Protein AF-A0A7J6QFL9-F1 (afdb_monomer)

Structure (mmCIF, N/CA/C/O backbone):
data_AF-A0A7J6QFL9-F1
#
_entry.id   AF-A0A7J6QFL9-F1
#
loop_
_atom_site.group_PDB
_atom_site.id
_atom_site.type_symbol
_atom_site.label_atom_id
_atom_site.label_alt_id
_atom_site.label_comp_id
_atom_site.label_asym_id
_atom_site.label_entity_id
_atom_site.label_seq_id
_atom_site.pdbx_PDB_ins_code
_atom_site.Cartn_x
_atom_site.Cartn_y
_atom_site.Cartn_z
_atom_site.occupancy
_atom_site.B_iso_or_equiv
_atom_site.auth_seq_id
_atom_site.auth_comp_id
_atom_site.auth_asym_id
_atom_site.auth_atom_id
_atom_site.pdbx_PDB_model_num
ATOM 1 N N . LEU A 1 1 ? 13.533 7.681 -1.558 1.00 83.94 1 LEU A N 1
ATOM 2 C CA . LEU A 1 1 ? 14.191 6.452 -2.046 1.00 83.94 1 LEU A CA 1
ATOM 3 C C . LEU A 1 1 ? 14.508 6.687 -3.508 1.00 83.94 1 LEU A C 1
ATOM 5 O O . LEU A 1 1 ? 13.571 6.992 -4.231 1.00 83.94 1 LEU A O 1
ATOM 9 N N . GLU A 1 2 ? 15.772 6.613 -3.910 1.00 89.44 2 GLU A N 1
ATOM 10 C CA . GLU A 1 2 ? 16.177 6.740 -5.317 1.00 89.44 2 GLU A CA 1
ATOM 11 C C . GLU A 1 2 ? 16.200 5.353 -5.962 1.00 89.44 2 GLU A C 1
ATOM 13 O O . GLU A 1 2 ? 16.825 4.439 -5.425 1.00 89.44 2 GLU A O 1
ATOM 18 N N . TRP A 1 3 ? 15.457 5.183 -7.056 1.00 90.75 3 TRP A N 1
ATOM 19 C CA . TRP A 1 3 ? 15.337 3.929 -7.807 1.00 90.75 3 TRP A CA 1
ATOM 20 C C . TRP A 1 3 ? 14.694 4.190 -9.181 1.00 90.75 3 TRP A C 1
ATOM 22 O O . TRP A 1 3 ? 14.077 5.233 -9.388 1.00 90.75 3 TRP A O 1
ATOM 32 N N . GLU A 1 4 ? 14.820 3.241 -10.113 1.00 88.00 4 GLU A N 1
ATOM 33 C CA . GLU A 1 4 ? 14.449 3.398 -11.533 1.00 88.00 4 GLU A CA 1
ATOM 34 C C . GLU A 1 4 ? 12.998 3.868 -11.767 1.00 88.00 4 GLU A C 1
ATOM 36 O O . GLU A 1 4 ? 12.761 4.761 -12.575 1.00 88.00 4 GLU A O 1
ATOM 41 N N . GLY A 1 5 ? 12.026 3.338 -11.020 1.00 88.19 5 GLY A N 1
ATOM 42 C CA . GLY A 1 5 ? 10.605 3.683 -11.161 1.00 88.19 5 GLY A CA 1
ATOM 43 C C . GLY A 1 5 ? 10.106 4.795 -10.234 1.00 88.19 5 GLY A C 1
ATOM 44 O O . GLY A 1 5 ? 8.894 5.003 -10.122 1.00 88.19 5 GLY A O 1
ATOM 45 N N . GLN A 1 6 ? 10.999 5.525 -9.553 1.00 92.00 6 GLN A N 1
ATOM 46 C CA . GLN A 1 6 ? 10.614 6.547 -8.572 1.00 92.00 6 GLN A CA 1
ATOM 47 C C . GLN A 1 6 ? 9.718 7.635 -9.179 1.00 92.00 6 GLN A C 1
ATOM 49 O O . GLN A 1 6 ? 8.720 8.023 -8.571 1.00 92.00 6 GLN A O 1
ATOM 54 N N . GLU A 1 7 ? 10.049 8.137 -10.370 1.00 91.31 7 GLU A N 1
ATOM 55 C CA . GLU A 1 7 ? 9.252 9.182 -11.019 1.00 91.31 7 GLU A CA 1
ATOM 56 C C . GLU A 1 7 ? 7.855 8.691 -11.399 1.00 91.31 7 GLU A C 1
ATOM 58 O O . GLU A 1 7 ? 6.872 9.407 -11.204 1.00 91.31 7 GLU A O 1
ATOM 63 N N . GLN A 1 8 ? 7.762 7.468 -11.927 1.00 89.69 8 GLN A N 1
ATOM 64 C CA . GLN A 1 8 ? 6.496 6.853 -12.322 1.00 89.69 8 GLN A CA 1
ATOM 65 C C . GLN A 1 8 ? 5.600 6.647 -11.101 1.00 89.69 8 GLN A C 1
ATOM 67 O O . GLN A 1 8 ? 4.411 6.944 -11.173 1.00 89.69 8 GLN A O 1
ATOM 72 N N . PHE A 1 9 ? 6.178 6.212 -9.976 1.00 91.19 9 PHE A N 1
ATOM 73 C CA . PHE A 1 9 ? 5.483 6.066 -8.701 1.00 91.19 9 PHE A CA 1
ATOM 74 C C . PHE A 1 9 ? 5.021 7.409 -8.122 1.00 91.19 9 PHE A C 1
ATOM 76 O O . PHE A 1 9 ? 3.878 7.537 -7.692 1.00 91.19 9 PHE A O 1
ATOM 83 N N . ASN A 1 10 ? 5.878 8.433 -8.131 1.00 92.44 10 ASN A N 1
ATOM 84 C CA . ASN A 1 10 ? 5.546 9.752 -7.583 1.00 92.44 10 ASN A CA 1
ATOM 85 C C . ASN A 1 10 ? 4.398 10.443 -8.334 1.00 92.44 10 ASN A C 1
ATOM 87 O O . ASN A 1 10 ? 3.699 11.256 -7.732 1.00 92.44 10 ASN A O 1
ATOM 91 N N . LYS A 1 11 ? 4.206 10.116 -9.619 1.00 92.38 11 LYS A N 1
ATOM 92 C CA . LYS A 1 11 ? 3.101 10.607 -10.457 1.00 92.38 11 LYS A CA 1
ATOM 93 C C . LYS A 1 11 ? 1.767 9.899 -10.201 1.00 92.38 11 LYS A C 1
ATOM 95 O O . LYS A 1 11 ? 0.754 10.402 -10.670 1.00 92.38 11 LYS A O 1
ATOM 100 N N . GLN A 1 12 ? 1.758 8.751 -9.521 1.00 91.25 12 GLN A N 1
ATOM 101 C CA . GLN A 1 12 ? 0.514 8.035 -9.232 1.00 91.25 12 GLN A CA 1
ATOM 102 C C . GLN A 1 12 ? -0.264 8.709 -8.105 1.00 91.25 12 GLN A C 1
ATOM 104 O O . GLN A 1 12 ? 0.321 9.176 -7.121 1.00 91.25 12 GLN A O 1
ATOM 109 N N . ASP A 1 13 ? -1.586 8.679 -8.232 1.00 90.12 13 ASP A N 1
ATOM 110 C CA . ASP A 1 13 ? -2.507 9.111 -7.191 1.00 90.12 13 ASP A CA 1
ATOM 111 C C . ASP A 1 13 ? -2.684 8.038 -6.105 1.00 90.12 13 ASP A C 1
ATOM 113 O O . ASP A 1 13 ? -2.480 6.840 -6.323 1.00 90.12 13 ASP A O 1
ATOM 117 N N . ASP A 1 14 ? -3.089 8.480 -4.914 1.00 90.62 14 ASP A N 1
ATOM 118 C CA . ASP A 1 14 ? -3.467 7.579 -3.828 1.00 90.62 14 ASP A CA 1
ATOM 119 C C . ASP A 1 14 ? -4.907 7.089 -4.020 1.00 90.62 14 ASP A C 1
ATOM 121 O O . ASP A 1 14 ? -5.838 7.884 -4.153 1.00 90.62 14 ASP A O 1
ATOM 125 N N . LEU A 1 15 ? -5.108 5.776 -3.935 1.00 88.38 15 LEU A N 1
ATOM 126 C CA . LEU A 1 15 ? -6.420 5.138 -3.974 1.00 88.38 15 LEU A CA 1
ATOM 127 C C . LEU A 1 15 ? -6.886 4.790 -2.558 1.00 88.38 15 LEU A C 1
ATOM 129 O O . LEU A 1 15 ? -6.169 4.145 -1.792 1.00 88.38 15 LEU A O 1
ATOM 133 N N . ASP A 1 16 ? -8.110 5.183 -2.206 1.00 88.62 16 ASP A N 1
ATOM 134 C CA . ASP A 1 16 ? -8.734 4.793 -0.940 1.00 88.62 16 ASP A CA 1
ATOM 135 C C . ASP A 1 16 ? -9.301 3.368 -1.025 1.00 88.62 16 ASP A C 1
ATOM 137 O O . ASP A 1 16 ? -10.175 3.062 -1.838 1.00 88.62 16 ASP A O 1
ATOM 141 N N . ILE A 1 17 ? -8.866 2.513 -0.106 1.00 82.94 17 ILE A N 1
ATOM 142 C CA . ILE A 1 17 ? -9.393 1.168 0.093 1.00 82.94 17 ILE A CA 1
ATOM 143 C C . ILE A 1 17 ? -10.513 1.221 1.108 1.00 82.94 17 ILE A C 1
ATOM 145 O O . ILE A 1 17 ? -10.305 1.614 2.256 1.00 82.94 17 ILE A O 1
ATOM 149 N N . LYS A 1 18 ? -11.702 0.800 0.683 1.00 84.81 18 LYS A N 1
ATOM 150 C CA . LYS A 1 18 ? -12.900 0.768 1.518 1.00 84.81 18 LYS A CA 1
ATOM 151 C C . LYS A 1 18 ? -13.206 -0.654 1.995 1.00 84.81 18 LYS A C 1
ATOM 153 O O . LYS A 1 18 ? -12.808 -1.644 1.369 1.00 84.81 18 LYS A O 1
ATOM 158 N N . ASN A 1 19 ? -13.878 -0.744 3.135 1.00 79.62 19 ASN A N 1
ATOM 159 C CA . ASN A 1 19 ? -14.513 -1.970 3.613 1.00 79.62 19 ASN A CA 1
ATOM 160 C C . ASN A 1 19 ? -15.955 -2.082 3.074 1.00 79.62 19 ASN A C 1
ATOM 162 O O . ASN A 1 19 ? -16.431 -1.195 2.359 1.00 79.62 19 ASN A O 1
ATOM 166 N N . SER A 1 20 ? -16.658 -3.153 3.443 1.00 76.44 20 SER A N 1
ATOM 167 C CA . SER A 1 20 ? -18.056 -3.403 3.061 1.00 76.44 20 SER A CA 1
ATOM 168 C C . SER A 1 20 ? -19.028 -2.304 3.514 1.00 76.44 20 SER A C 1
ATOM 170 O O . SER A 1 20 ? -20.011 -2.039 2.829 1.00 76.44 20 SER A O 1
ATOM 17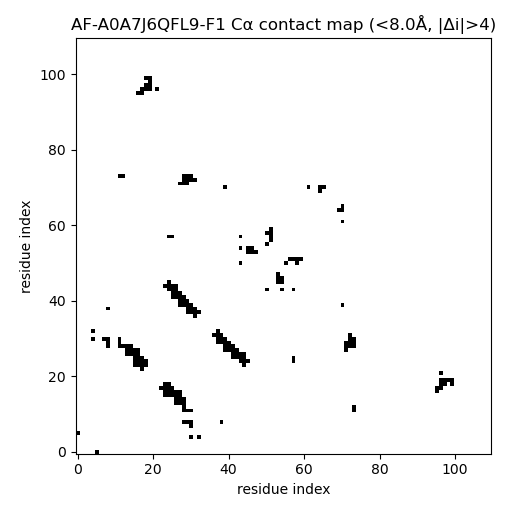2 N N . SER A 1 21 ? 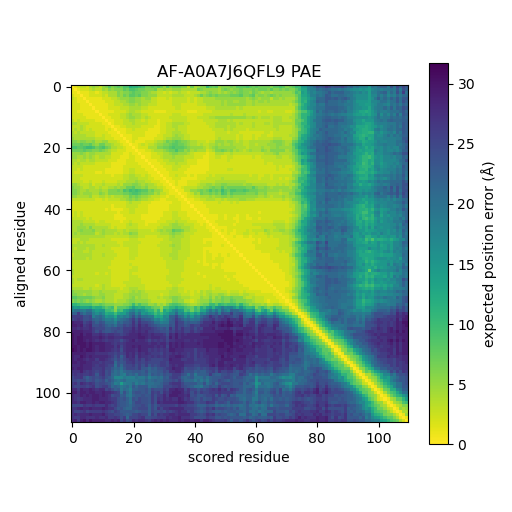-18.731 -1.592 4.609 1.00 76.94 21 SER A N 1
ATOM 173 C CA . SER A 1 21 ? -19.528 -0.446 5.071 1.00 76.94 21 SER A CA 1
ATOM 174 C C . SER A 1 21 ? -19.196 0.877 4.369 1.00 76.94 21 SER A C 1
ATOM 176 O O . SER A 1 21 ? -19.789 1.910 4.678 1.00 76.94 21 SER A O 1
ATOM 178 N N . GLY A 1 22 ? -18.248 0.877 3.426 1.00 79.88 22 GLY A N 1
ATOM 179 C CA . GLY A 1 22 ? -17.816 2.064 2.687 1.00 79.88 22 GLY A CA 1
ATOM 180 C C . GLY A 1 22 ? -16.834 2.969 3.443 1.00 79.88 22 GLY A C 1
ATOM 181 O O . GLY A 1 22 ? -16.409 3.990 2.891 1.00 79.88 22 GLY A O 1
ATOM 182 N N . LYS A 1 23 ? -16.423 2.609 4.667 1.00 82.25 23 LYS A N 1
ATOM 183 C CA . LYS A 1 23 ? -15.372 3.307 5.425 1.00 82.25 23 LYS A CA 1
ATOM 184 C C . LYS A 1 23 ? -14.022 3.048 4.756 1.00 82.25 23 LYS A C 1
ATOM 186 O O . LYS A 1 23 ? -13.662 1.903 4.495 1.00 82.25 23 LYS A O 1
ATOM 191 N N . SER A 1 24 ? -13.255 4.108 4.498 1.00 87.50 24 SER A N 1
ATOM 192 C CA . SER A 1 24 ? -11.873 3.958 4.031 1.00 87.50 24 SER A CA 1
ATOM 193 C C . SER A 1 24 ? -10.995 3.440 5.176 1.00 87.50 24 SER A C 1
ATOM 195 O O . SER A 1 24 ? -10.936 4.061 6.237 1.00 87.50 24 SER A O 1
ATOM 197 N N . VAL A 1 25 ? -10.336 2.305 4.948 1.00 90.00 25 VAL A N 1
ATOM 198 C CA . VAL A 1 25 ? -9.488 1.572 5.902 1.00 90.00 25 VAL A CA 1
ATOM 199 C C . VAL A 1 25 ? -8.005 1.627 5.537 1.00 90.00 25 VAL A C 1
ATOM 201 O O . VAL A 1 25 ? -7.155 1.439 6.401 1.00 90.00 25 VAL A O 1
ATOM 204 N N . ALA A 1 26 ? -7.668 1.935 4.283 1.00 89.94 26 ALA A N 1
ATOM 205 C CA . ALA A 1 26 ? -6.290 2.153 3.861 1.00 89.94 26 ALA A CA 1
ATOM 206 C C . ALA A 1 26 ? -6.217 3.103 2.661 1.00 89.94 26 ALA A C 1
ATOM 208 O O . ALA A 1 26 ? -7.211 3.319 1.970 1.00 89.94 26 ALA A O 1
ATOM 209 N N . LYS A 1 27 ? -5.033 3.652 2.406 1.00 92.88 27 LYS A N 1
ATOM 210 C CA . LYS A 1 27 ? -4.668 4.303 1.147 1.00 92.88 27 LYS A CA 1
ATOM 211 C C . LYS A 1 27 ? -3.557 3.514 0.486 1.00 92.88 27 LYS A C 1
ATOM 213 O O . LYS A 1 27 ? -2.656 3.051 1.182 1.00 92.88 27 LYS A O 1
ATOM 218 N N . VAL A 1 28 ? -3.607 3.367 -0.827 1.00 92.56 28 VAL A N 1
ATOM 219 C CA . VAL A 1 28 ? -2.596 2.632 -1.581 1.00 92.56 28 VAL A CA 1
ATOM 220 C C . VAL A 1 28 ? -2.124 3.439 -2.774 1.00 92.56 28 VAL A C 1
ATOM 222 O O . VAL A 1 28 ? -2.917 4.088 -3.450 1.00 92.56 28 VAL A O 1
ATOM 225 N N . ARG A 1 29 ? -0.828 3.363 -3.039 1.00 92.88 29 ARG A N 1
ATOM 226 C CA . ARG A 1 29 ? -0.201 3.859 -4.256 1.00 92.88 29 ARG A CA 1
ATOM 227 C C . ARG A 1 29 ? 0.666 2.750 -4.813 1.00 92.88 29 ARG A C 1
ATOM 229 O O . ARG A 1 29 ? 1.460 2.177 -4.068 1.00 92.88 29 ARG A O 1
ATOM 236 N N . SER A 1 30 ? 0.541 2.466 -6.101 1.00 91.62 30 SER A N 1
ATOM 237 C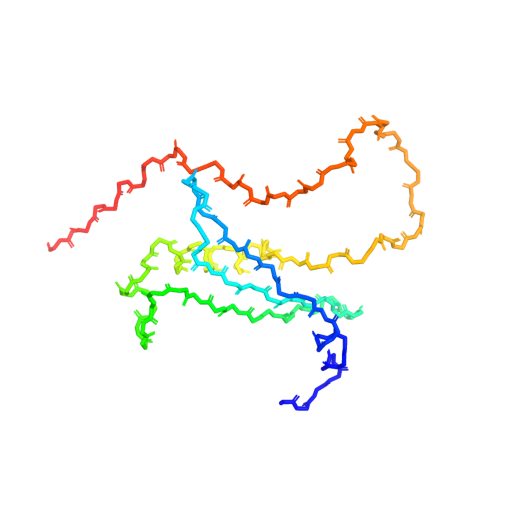 CA . SER A 1 30 ? 1.279 1.373 -6.734 1.00 91.62 30 SER A CA 1
ATOM 238 C C . SER A 1 30 ? 1.713 1.741 -8.141 1.00 91.62 30 SER A C 1
ATOM 240 O O . SER A 1 30 ? 0.997 2.454 -8.838 1.00 91.62 30 SER A O 1
ATOM 242 N N . VAL A 1 31 ? 2.838 1.186 -8.579 1.00 90.69 31 VAL A N 1
ATOM 243 C CA . VAL A 1 31 ? 3.309 1.250 -9.965 1.00 90.69 31 VAL A CA 1
ATOM 244 C C . VAL A 1 31 ? 3.764 -0.132 -10.426 1.00 90.69 31 VAL A C 1
ATOM 246 O O . VAL A 1 31 ? 4.336 -0.894 -9.643 1.00 90.69 31 VAL A O 1
ATOM 249 N N . THR A 1 32 ? 3.522 -0.433 -11.699 1.00 88.88 32 THR A N 1
ATOM 250 C CA . THR A 1 32 ? 4.098 -1.589 -12.394 1.00 88.88 32 THR A CA 1
ATOM 251 C C . THR A 1 32 ? 5.156 -1.074 -13.361 1.00 88.88 32 THR A C 1
ATOM 253 O O . THR A 1 32 ? 4.901 -0.126 -14.100 1.00 88.88 32 THR A O 1
ATOM 256 N N . LEU A 1 33 ? 6.344 -1.664 -13.314 1.00 85.19 33 LEU A N 1
ATOM 257 C CA . LEU A 1 33 ? 7.495 -1.306 -14.134 1.00 85.19 33 LEU A CA 1
ATOM 258 C C . LEU A 1 33 ? 7.500 -2.104 -15.438 1.00 85.19 33 LEU A C 1
ATOM 260 O O . LEU A 1 33 ? 6.916 -3.185 -15.521 1.00 85.19 33 LEU A O 1
ATOM 264 N N . ASP A 1 34 ? 8.254 -1.623 -16.423 1.00 82.62 34 ASP A N 1
ATOM 265 C CA . ASP A 1 34 ? 8.363 -2.259 -17.743 1.00 82.62 34 ASP A CA 1
ATOM 266 C C . ASP A 1 34 ? 8.957 -3.678 -17.680 1.00 82.62 34 ASP A C 1
ATOM 268 O O . ASP A 1 34 ? 8.664 -4.527 -18.519 1.00 82.62 34 ASP A O 1
ATOM 272 N N . ASN A 1 35 ? 9.758 -3.969 -16.650 1.00 82.00 35 ASN A N 1
ATOM 273 C CA . ASN A 1 35 ? 10.322 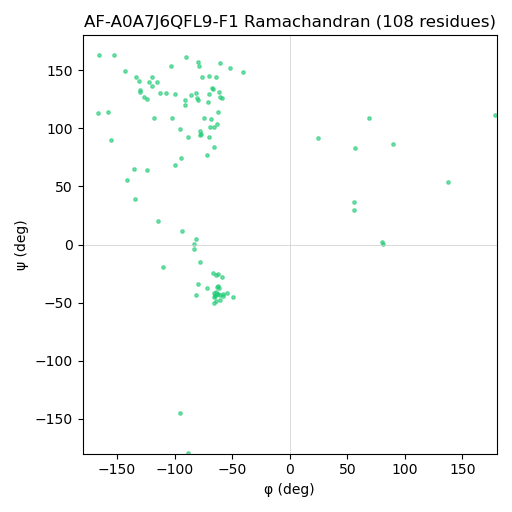-5.299 -16.399 1.00 82.00 35 ASN A CA 1
ATOM 274 C C . ASN A 1 35 ? 9.350 -6.268 -15.691 1.00 82.00 35 ASN A C 1
ATOM 276 O O . ASN A 1 35 ? 9.750 -7.373 -15.324 1.00 82.00 35 ASN A O 1
ATOM 280 N N . GLY A 1 36 ? 8.098 -5.858 -15.469 1.00 82.50 36 GLY A N 1
ATOM 281 C CA . GLY A 1 36 ? 7.076 -6.636 -14.766 1.00 82.50 36 GLY A CA 1
ATOM 282 C C . GLY A 1 36 ? 7.164 -6.577 -13.237 1.00 82.50 36 GLY A C 1
ATOM 283 O O . GLY A 1 36 ? 6.341 -7.191 -12.560 1.00 82.50 36 GLY A O 1
ATOM 284 N N . GLY A 1 37 ? 8.128 -5.845 -12.673 1.00 85.12 37 GLY A N 1
ATOM 285 C CA . GLY A 1 37 ? 8.214 -5.593 -11.237 1.00 85.12 37 GLY A CA 1
ATOM 286 C C . GLY A 1 37 ? 7.098 -4.667 -10.752 1.00 85.12 37 GLY A C 1
ATOM 287 O O . GLY A 1 37 ? 6.700 -3.739 -11.452 1.00 85.12 37 GLY A O 1
ATOM 288 N N . GLN A 1 38 ? 6.610 -4.891 -9.532 1.00 88.69 38 GLN A N 1
ATOM 289 C CA . GLN A 1 38 ? 5.592 -4.053 -8.901 1.00 88.69 38 GLN A CA 1
ATOM 290 C C . GLN A 1 38 ? 6.135 -3.439 -7.614 1.00 88.69 38 GLN A C 1
ATOM 292 O O . GLN A 1 38 ? 6.763 -4.120 -6.802 1.00 88.69 38 GLN A O 1
ATOM 297 N N . PHE A 1 39 ? 5.861 -2.152 -7.416 1.00 91.44 39 PHE A N 1
ATOM 298 C CA . PHE A 1 39 ? 6.117 -1.472 -6.155 1.00 91.44 39 PHE A CA 1
ATOM 299 C C . PHE A 1 39 ? 4.833 -0.834 -5.635 1.00 91.44 39 PHE A C 1
ATOM 301 O O . PHE A 1 39 ? 4.206 -0.029 -6.326 1.00 91.44 39 PHE A O 1
ATOM 308 N N . THR A 1 40 ? 4.475 -1.173 -4.398 1.00 92.94 40 THR A N 1
ATOM 309 C CA . THR A 1 40 ? 3.257 -0.708 -3.733 1.00 92.94 40 THR A CA 1
ATOM 310 C C . THR A 1 40 ? 3.577 -0.166 -2.350 1.00 92.94 40 THR A C 1
ATOM 312 O O . THR A 1 40 ? 4.258 -0.806 -1.552 1.00 92.94 40 THR A O 1
ATOM 315 N N . PHE A 1 41 ? 3.024 1.002 -2.046 1.00 94.56 41 PHE A N 1
ATOM 316 C CA . PHE A 1 41 ? 2.993 1.582 -0.714 1.00 94.56 41 PHE A CA 1
ATOM 317 C C . PHE A 1 41 ? 1.553 1.610 -0.208 1.00 94.56 41 PHE A C 1
ATOM 319 O O . PHE A 1 41 ? 0.659 2.098 -0.900 1.00 94.56 41 PHE A O 1
ATOM 326 N N . MET A 1 42 ? 1.332 1.119 1.010 1.00 94.00 42 MET A N 1
ATOM 327 C CA . MET A 1 42 ? 0.017 1.114 1.643 1.00 94.00 42 MET A CA 1
ATOM 328 C C . MET A 1 42 ? 0.085 1.766 3.023 1.00 94.00 42 MET A C 1
ATOM 330 O O . MET A 1 42 ? 0.883 1.375 3.871 1.00 94.00 42 MET A O 1
ATOM 334 N N . GLN A 1 43 ? -0.786 2.744 3.256 1.00 94.94 43 GLN A N 1
ATOM 335 C CA . GLN A 1 43 ? -1.023 3.345 4.562 1.00 94.94 43 GLN A CA 1
ATOM 336 C C . GLN A 1 43 ? -2.323 2.785 5.131 1.00 94.94 43 GLN A C 1
ATOM 338 O O . GLN A 1 43 ? -3.409 3.133 4.667 1.00 94.94 43 GLN A O 1
ATOM 343 N N . ILE A 1 44 ? -2.220 1.943 6.153 1.00 93.50 44 ILE A N 1
ATOM 344 C CA . ILE A 1 44 ? -3.380 1.388 6.853 1.00 93.50 44 ILE A CA 1
ATOM 345 C C . ILE A 1 44 ? -3.808 2.371 7.946 1.00 93.50 44 ILE A C 1
ATOM 347 O O . ILE A 1 44 ? -2.984 2.855 8.723 1.00 93.50 44 ILE A O 1
ATOM 351 N N . LYS A 1 45 ? -5.094 2.726 7.963 1.00 93.38 45 LYS A N 1
ATOM 352 C CA . LYS A 1 45 ? -5.661 3.666 8.936 1.00 93.38 45 LYS A CA 1
ATOM 353 C C . LYS A 1 45 ? -5.904 2.959 10.263 1.00 93.38 45 LYS A C 1
ATOM 355 O O . LYS A 1 45 ? -6.136 1.758 10.284 1.00 93.38 45 LYS A O 1
ATOM 360 N N . GLU A 1 46 ? -5.890 3.729 11.353 1.00 94.00 46 GLU A N 1
ATOM 361 C CA . GLU A 1 46 ? -6.172 3.215 12.705 1.00 94.00 46 GLU A CA 1
ATOM 362 C C . GLU A 1 46 ? -5.253 2.040 13.104 1.00 94.00 46 GLU A C 1
ATOM 364 O O . GLU A 1 46 ? -5.651 1.169 13.872 1.00 94.00 46 GLU A O 1
ATOM 369 N N . ALA A 1 47 ? -4.024 2.021 12.575 1.00 95.94 47 ALA A N 1
ATOM 370 C CA . ALA A 1 47 ? -2.974 1.074 12.924 1.00 95.94 47 ALA A CA 1
ATOM 371 C C . ALA A 1 47 ? -1.736 1.821 13.431 1.00 95.94 47 ALA A C 1
ATOM 373 O O . ALA A 1 47 ? -1.371 2.875 12.901 1.00 95.94 47 ALA A O 1
ATOM 374 N N . GLY A 1 48 ? -1.099 1.277 14.461 1.00 93.62 48 GLY A N 1
ATOM 375 C CA . GLY A 1 48 ? 0.185 1.724 14.975 1.00 93.62 48 GLY A CA 1
ATOM 376 C C . GLY A 1 48 ? 1.342 0.916 14.389 1.00 93.62 48 GLY A C 1
ATOM 377 O O . GLY A 1 48 ? 1.325 0.493 13.235 1.00 93.62 48 GLY A O 1
ATOM 378 N N . HIS A 1 49 ? 2.372 0.698 15.209 1.00 95.94 49 HIS A N 1
ATOM 379 C CA . HIS A 1 49 ? 3.568 -0.054 14.815 1.00 95.94 49 HIS A CA 1
ATOM 380 C C . HIS A 1 49 ? 3.248 -1.514 14.464 1.00 95.94 49 HIS A C 1
ATOM 382 O O . HIS A 1 49 ? 3.841 -2.077 13.546 1.00 95.94 49 HIS A O 1
ATOM 388 N N . MET A 1 50 ? 2.305 -2.120 15.190 1.00 97.31 50 MET A N 1
ATOM 389 C CA . MET A 1 50 ? 1.934 -3.524 15.044 1.00 97.31 50 MET A CA 1
ATOM 390 C C . MET A 1 50 ? 0.670 -3.647 14.200 1.00 97.31 50 MET A C 1
ATOM 392 O O . MET A 1 50 ? -0.384 -4.047 14.683 1.00 97.31 50 MET A O 1
ATOM 396 N N . VAL A 1 51 ? 0.788 -3.332 12.910 1.00 95.81 51 VAL A N 1
ATOM 397 C CA . VAL A 1 51 ? -0.340 -3.340 11.963 1.00 95.81 51 VAL A CA 1
ATOM 398 C C . VAL A 1 51 ? -1.181 -4.629 12.018 1.00 95.81 51 VAL A C 1
ATOM 400 O O . VAL A 1 51 ? -2.403 -4.507 12.079 1.00 95.81 51 VAL A O 1
ATOM 403 N N . PRO A 1 52 ? -0.604 -5.851 12.065 1.00 95.00 52 PRO A N 1
ATOM 404 C CA . PRO A 1 52 ? -1.413 -7.069 12.161 1.00 95.00 52 PRO A CA 1
ATOM 405 C C . PRO A 1 52 ? -2.184 -7.212 13.478 1.00 95.00 52 PRO A C 1
ATOM 407 O O . PRO A 1 52 ? -3.192 -7.907 13.511 1.00 95.00 52 PRO A O 1
ATOM 410 N N . MET A 1 53 ? -1.722 -6.572 14.554 1.00 97.06 53 MET A N 1
ATOM 411 C CA . MET A 1 53 ? -2.401 -6.574 15.850 1.00 97.06 53 MET A CA 1
ATOM 412 C C . MET A 1 53 ? -3.532 -5.541 15.885 1.00 97.06 53 MET A C 1
ATOM 414 O O . MET A 1 53 ? -4.622 -5.852 16.354 1.00 97.06 53 MET A O 1
ATOM 418 N N . ASP A 1 54 ? -3.285 -4.337 15.366 1.00 95.75 54 ASP A N 1
ATOM 419 C CA . ASP A 1 54 ? -4.252 -3.234 15.412 1.00 95.75 54 ASP A CA 1
ATOM 420 C C . ASP A 1 54 ? -5.346 -3.363 14.336 1.00 95.75 54 ASP A C 1
ATOM 422 O O . ASP A 1 54 ? -6.495 -2.987 14.556 1.00 95.75 54 ASP A O 1
ATOM 426 N N . GLN A 1 55 ? -5.000 -3.901 13.161 1.00 93.00 55 GLN A N 1
ATOM 427 C CA . GLN A 1 55 ? -5.893 -4.062 12.008 1.00 93.00 55 GLN A CA 1
ATOM 428 C C . GLN A 1 55 ? -5.749 -5.465 11.382 1.00 93.00 55 GLN A C 1
ATOM 430 O O . GLN A 1 55 ? -5.336 -5.585 10.223 1.00 93.00 55 GLN A O 1
ATOM 435 N N . PRO A 1 56 ? -6.105 -6.548 12.101 1.00 92.81 56 PRO A N 1
ATOM 436 C CA . PRO A 1 56 ? -5.865 -7.927 11.660 1.00 92.81 56 PRO A CA 1
ATOM 437 C C . PRO A 1 56 ? -6.513 -8.252 10.308 1.00 92.81 56 PRO A C 1
ATOM 439 O O . PRO A 1 56 ? -5.869 -8.827 9.431 1.00 92.81 56 PRO A O 1
ATOM 442 N N . ALA A 1 57 ? -7.757 -7.814 10.094 1.00 87.94 57 ALA A N 1
ATOM 443 C CA . ALA A 1 57 ? -8.474 -8.044 8.840 1.00 87.94 57 ALA A CA 1
ATOM 444 C C . ALA A 1 57 ? -7.815 -7.327 7.647 1.00 87.94 57 ALA A C 1
ATOM 446 O O . ALA A 1 57 ? -7.648 -7.907 6.573 1.00 87.94 57 ALA A O 1
ATOM 447 N N . VAL A 1 58 ? -7.394 -6.069 7.830 1.00 89.69 58 VAL A N 1
ATOM 448 C CA . VAL A 1 58 ? -6.753 -5.282 6.763 1.00 89.69 58 VAL A CA 1
ATOM 449 C C . VAL A 1 58 ? -5.345 -5.803 6.476 1.00 89.69 58 VAL A C 1
ATOM 451 O O . VAL A 1 58 ? -4.949 -5.874 5.314 1.00 89.69 58 VAL A O 1
ATOM 454 N N . ALA A 1 59 ? -4.609 -6.225 7.506 1.00 91.62 59 ALA A N 1
ATOM 455 C CA . ALA A 1 59 ? -3.281 -6.813 7.363 1.00 91.62 59 ALA A CA 1
ATOM 456 C C . ALA A 1 59 ? -3.319 -8.150 6.608 1.00 91.62 59 ALA A C 1
ATOM 458 O O . ALA A 1 59 ? -2.522 -8.353 5.692 1.00 91.62 59 ALA A O 1
ATOM 459 N N . LEU A 1 60 ? -4.274 -9.033 6.927 1.00 92.12 60 LEU A N 1
ATOM 460 C CA . LEU A 1 60 ? -4.465 -10.286 6.191 1.00 92.12 60 LEU A CA 1
ATOM 461 C C . LEU A 1 60 ? -4.846 -10.018 4.732 1.00 92.12 60 LEU A C 1
ATOM 463 O O . LEU A 1 60 ? -4.295 -10.632 3.821 1.00 92.12 60 LEU A O 1
ATOM 467 N N . ARG A 1 61 ? -5.735 -9.047 4.494 1.00 86.56 61 ARG A N 1
ATOM 468 C CA . ARG A 1 61 ? -6.105 -8.613 3.141 1.00 86.56 61 ARG A CA 1
ATOM 469 C C . ARG A 1 61 ? -4.906 -8.075 2.356 1.00 86.56 61 ARG A C 1
ATOM 471 O O . ARG A 1 61 ? -4.757 -8.417 1.186 1.00 86.56 61 ARG A O 1
ATOM 478 N N . MET A 1 62 ? -4.055 -7.260 2.982 1.00 91.44 62 MET A N 1
ATOM 479 C CA . MET A 1 62 ? -2.815 -6.761 2.379 1.00 91.44 62 MET A CA 1
ATOM 480 C C . MET A 1 62 ? -1.884 -7.921 2.009 1.00 91.44 62 MET A C 1
ATOM 482 O O . MET A 1 62 ? -1.382 -7.965 0.889 1.00 91.44 62 MET A O 1
ATOM 486 N N . LEU A 1 63 ? -1.683 -8.869 2.927 1.00 93.75 63 LEU A N 1
ATOM 487 C CA . LEU A 1 63 ? -0.804 -10.016 2.718 1.00 93.75 63 LEU A CA 1
ATOM 488 C C . LEU A 1 63 ? -1.308 -10.927 1.592 1.00 93.75 63 LEU A C 1
ATOM 490 O O . LEU A 1 63 ? -0.544 -11.250 0.688 1.00 93.75 63 LEU A O 1
ATOM 494 N N . ASN A 1 64 ? -2.590 -11.291 1.602 1.00 91.62 64 ASN A N 1
ATOM 495 C CA . ASN A 1 64 ? -3.178 -12.127 0.554 1.00 91.62 64 ASN A CA 1
ATOM 496 C C . ASN A 1 64 ? -3.122 -11.430 -0.810 1.00 91.62 64 ASN A C 1
ATOM 498 O O . ASN A 1 64 ? -2.739 -12.044 -1.800 1.00 91.62 64 ASN A O 1
ATOM 502 N N . GLY A 1 65 ? -3.435 -10.130 -0.863 1.00 90.31 65 GLY A N 1
ATOM 503 C CA . GLY A 1 65 ? -3.327 -9.347 -2.094 1.00 90.31 65 GLY A CA 1
ATOM 504 C C . GLY A 1 65 ? -1.896 -9.280 -2.627 1.00 90.31 65 GLY A C 1
ATOM 505 O O . GLY A 1 65 ? -1.698 -9.341 -3.838 1.00 90.31 65 GLY A O 1
ATOM 506 N N . PHE A 1 66 ? -0.903 -9.191 -1.741 1.00 90.38 66 PHE A N 1
ATOM 507 C CA . PHE A 1 66 ? 0.508 -9.223 -2.119 1.00 90.38 66 PHE A CA 1
ATOM 508 C C . PHE A 1 66 ? 0.912 -10.584 -2.699 1.00 90.38 66 PHE A C 1
ATOM 510 O O . PHE A 1 66 ? 1.478 -10.636 -3.788 1.00 90.38 66 PHE A O 1
ATOM 517 N N . LEU A 1 67 ? 0.588 -11.680 -2.006 1.00 91.62 67 LEU A N 1
ATOM 51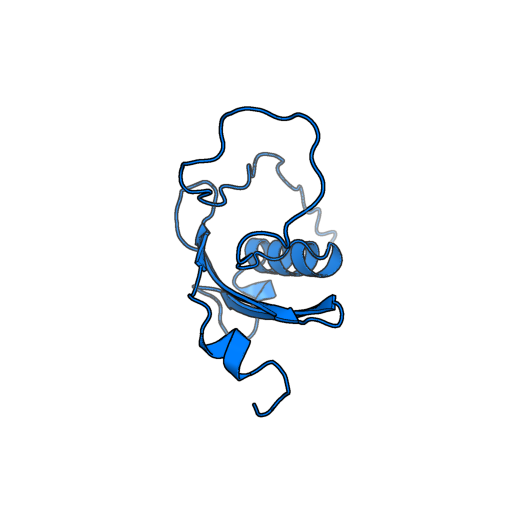8 C CA . LEU A 1 67 ? 0.937 -13.040 -2.436 1.00 91.62 67 LEU A CA 1
ATOM 519 C C . LEU A 1 67 ? 0.283 -13.420 -3.772 1.00 91.62 67 LEU A C 1
ATOM 521 O O . LEU A 1 67 ? 0.910 -14.081 -4.595 1.00 91.62 67 LEU A O 1
ATOM 525 N N . ASP A 1 68 ? -0.943 -12.956 -4.004 1.00 89.88 68 ASP A N 1
ATOM 526 C CA . ASP A 1 68 ? -1.686 -13.197 -5.242 1.00 89.88 68 ASP A CA 1
ATOM 527 C C . ASP A 1 68 ? -1.327 -12.227 -6.381 1.00 89.88 68 ASP A C 1
ATOM 529 O O . ASP A 1 68 ? -1.868 -12.357 -7.481 1.00 89.88 68 ASP A O 1
ATOM 533 N N . ASN A 1 69 ? -0.466 -11.232 -6.135 1.00 85.50 69 ASN A N 1
ATOM 534 C CA . ASN A 1 69 ? -0.182 -10.129 -7.061 1.00 85.50 69 ASN A CA 1
ATOM 535 C C . ASN A 1 69 ? -1.449 -9.350 -7.493 1.00 85.50 69 ASN A C 1
ATOM 537 O O . ASN A 1 69 ? -1.587 -8.920 -8.638 1.00 85.50 69 ASN A O 1
ATOM 541 N N . LYS A 1 70 ? -2.399 -9.188 -6.563 1.00 85.25 70 LYS A N 1
ATOM 542 C CA . LYS A 1 70 ? -3.706 -8.523 -6.739 1.00 85.25 70 LYS A CA 1
ATOM 543 C C . LYS A 1 70 ? -3.836 -7.243 -5.910 1.00 85.25 70 LYS A C 1
ATOM 545 O O . LYS A 1 70 ? -4.949 -6.804 -5.610 1.00 85.25 70 LYS A O 1
ATOM 550 N N . LEU A 1 71 ? -2.723 -6.643 -5.484 1.00 84.12 71 LEU A N 1
ATOM 551 C CA . LEU A 1 71 ? -2.795 -5.325 -4.862 1.00 84.1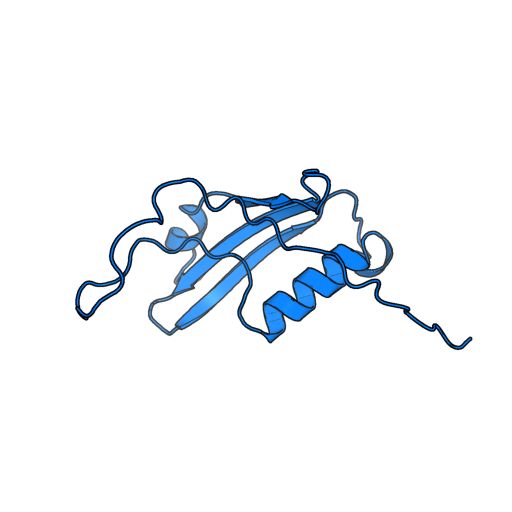2 71 LEU A CA 1
ATOM 552 C C . LEU A 1 71 ? -3.308 -4.298 -5.885 1.00 84.12 71 LEU A C 1
ATOM 554 O O . LEU A 1 71 ? -2.994 -4.399 -7.072 1.00 84.12 71 LEU A O 1
ATOM 558 N N . PRO A 1 72 ? -4.105 -3.307 -5.452 1.00 73.56 72 PRO A N 1
ATOM 559 C CA . PRO A 1 72 ? -4.647 -2.306 -6.359 1.00 73.56 72 PRO A CA 1
ATOM 560 C C . PRO A 1 72 ? -3.513 -1.568 -7.066 1.00 73.56 72 PRO A C 1
ATOM 562 O O . PRO A 1 72 ? -2.610 -1.026 -6.421 1.00 73.56 72 PRO A O 1
ATOM 565 N N . THR A 1 73 ? -3.568 -1.548 -8.393 1.00 66.38 73 THR A N 1
ATOM 566 C CA . THR A 1 73 ? -2.619 -0.835 -9.244 1.00 66.38 73 THR A CA 1
ATOM 567 C C . THR A 1 73 ? -3.341 0.200 -10.082 1.00 66.38 73 THR A C 1
ATOM 569 O O . THR A 1 73 ? -4.470 -0.008 -10.528 1.00 66.38 73 THR A O 1
ATOM 572 N N . HIS A 1 74 ? -2.684 1.336 -10.297 1.00 52.38 74 HIS A N 1
ATOM 573 C CA . HIS A 1 74 ? -3.131 2.291 -11.291 1.00 52.38 74 HIS A CA 1
ATOM 574 C C . HIS A 1 74 ? -2.706 1.746 -12.660 1.00 52.38 74 HIS A C 1
ATOM 576 O O . HIS A 1 74 ? -1.557 1.900 -13.075 1.00 52.38 74 HIS A O 1
ATOM 582 N N . HIS A 1 75 ? -3.599 1.023 -13.336 1.00 44.00 75 HIS A N 1
ATOM 583 C CA . HIS A 1 75 ? -3.374 0.669 -14.731 1.00 44.00 75 HIS A CA 1
ATOM 584 C C . HIS A 1 75 ? -3.611 1.939 -15.562 1.00 44.00 75 HIS A C 1
ATOM 586 O O . HIS A 1 75 ? -4.729 2.436 -15.667 1.00 44.00 75 HIS A O 1
ATOM 592 N N . LEU A 1 76 ? -2.550 2.527 -16.115 1.00 34.91 76 LEU A N 1
ATOM 593 C CA . LEU A 1 76 ? -2.725 3.383 -17.288 1.00 34.91 76 LEU A CA 1
ATOM 594 C C . LEU A 1 76 ? -3.170 2.448 -18.422 1.00 34.91 76 LEU A C 1
ATOM 596 O O . LEU A 1 76 ? -2.633 1.346 -18.529 1.00 34.91 76 LEU A O 1
ATOM 600 N N . SER A 1 77 ? -4.195 2.838 -19.182 1.00 29.81 77 SER A N 1
ATOM 601 C CA . SER A 1 77 ? -4.849 2.012 -20.207 1.00 29.81 77 SER A CA 1
ATOM 602 C C . SER A 1 77 ? -3.877 1.163 -21.058 1.00 29.81 77 SER A C 1
ATOM 604 O O . SER A 1 77 ? -2.753 1.602 -21.309 1.00 29.81 77 SER A O 1
ATOM 606 N N . PRO A 1 78 ? -4.296 -0.033 -21.522 1.00 35.12 78 PRO A N 1
ATOM 607 C CA . PRO A 1 78 ? -3.404 -1.079 -22.039 1.00 35.12 78 PRO A CA 1
ATOM 608 C C . PRO A 1 78 ? -2.578 -0.652 -23.264 1.00 35.12 78 PRO A C 1
ATOM 610 O O . PRO A 1 78 ? -3.044 0.194 -24.032 1.00 35.12 78 PRO A O 1
ATOM 613 N N . PRO A 1 79 ? -1.418 -1.289 -23.538 1.00 34.56 79 PRO A N 1
ATOM 614 C CA . PRO A 1 79 ? -0.837 -1.232 -24.872 1.00 34.56 79 PRO A CA 1
ATOM 615 C C . PRO A 1 79 ? -1.837 -1.850 -25.857 1.00 34.56 79 PRO A C 1
ATOM 617 O O . PRO A 1 79 ? -2.358 -2.946 -25.639 1.00 34.56 79 PRO A O 1
ATOM 620 N N . GLU A 1 80 ? -2.152 -1.100 -26.910 1.00 34.31 80 GLU A N 1
ATOM 621 C CA . GLU A 1 80 ? -3.020 -1.537 -27.997 1.00 34.31 80 GLU A CA 1
ATOM 622 C C . GLU A 1 80 ? -2.571 -2.890 -28.580 1.00 34.31 80 GLU A C 1
ATOM 624 O O . GLU A 1 80 ? -1.385 -3.214 -28.606 1.00 34.31 80 GLU A O 1
ATOM 629 N N . HIS A 1 81 ? -3.553 -3.622 -29.117 1.00 34.41 81 HIS A N 1
ATOM 630 C CA . HIS A 1 81 ? -3.485 -4.934 -29.775 1.00 34.41 81 HIS A CA 1
ATOM 631 C C . HIS A 1 81 ? -3.648 -6.153 -28.852 1.00 34.41 81 HIS A C 1
ATOM 633 O O . HIS A 1 81 ? -2.692 -6.806 -28.459 1.00 34.41 81 HIS A O 1
ATOM 639 N N . ILE A 1 82 ? -4.903 -6.544 -28.616 1.00 31.55 82 ILE A N 1
ATOM 640 C CA . ILE A 1 82 ? -5.517 -7.702 -29.290 1.00 31.55 82 ILE A CA 1
ATOM 641 C C . ILE A 1 82 ? -7.038 -7.517 -29.215 1.00 31.55 82 ILE A C 1
ATOM 643 O O . ILE A 1 82 ? -7.653 -7.508 -28.152 1.00 31.55 82 ILE A O 1
ATOM 647 N N . SER A 1 83 ? -7.639 -7.329 -30.387 1.00 40.69 83 SER A N 1
ATOM 648 C CA . SER A 1 83 ? -9.071 -7.459 -30.620 1.00 40.69 83 SER A CA 1
ATOM 649 C C . SER A 1 83 ? -9.506 -8.887 -30.310 1.00 40.69 83 SER A C 1
ATOM 651 O O . SER A 1 83 ? -8.877 -9.795 -30.833 1.00 40.69 83 SER A O 1
ATOM 653 N N . HIS A 1 84 ? -10.564 -9.091 -29.526 1.00 26.81 84 HIS A N 1
ATOM 654 C CA . HIS A 1 84 ? -11.707 -9.954 -29.860 1.00 26.81 84 HIS A CA 1
ATOM 655 C C . HIS A 1 84 ? -12.702 -9.967 -28.682 1.00 26.81 84 HIS A C 1
ATOM 657 O O . HIS A 1 84 ? -12.435 -10.527 -27.630 1.00 26.81 84 HIS A O 1
ATOM 663 N N . ALA A 1 85 ? -13.870 -9.364 -28.925 1.00 31.47 85 ALA A N 1
ATOM 664 C CA . ALA A 1 85 ? -15.162 -9.685 -28.316 1.00 31.47 85 ALA A CA 1
ATOM 665 C C . ALA A 1 85 ? -15.298 -9.644 -26.775 1.00 31.47 85 ALA A C 1
ATOM 667 O O . ALA A 1 85 ? -15.360 -10.677 -26.120 1.00 31.47 85 ALA A O 1
ATOM 668 N N . ALA A 1 86 ? -15.528 -8.447 -26.229 1.00 29.03 86 ALA A N 1
ATOM 669 C CA . ALA A 1 86 ? -16.484 -8.242 -25.134 1.00 29.03 86 ALA A CA 1
ATOM 670 C C . ALA A 1 86 ? -16.950 -6.780 -25.168 1.00 29.03 86 ALA A C 1
ATOM 672 O O . ALA A 1 86 ? -16.311 -5.870 -24.647 1.00 29.03 86 ALA A O 1
ATOM 673 N N . SER A 1 87 ? -18.023 -6.564 -25.918 1.00 28.41 87 SER A N 1
ATOM 674 C CA . SER A 1 87 ? -18.730 -5.301 -26.069 1.00 28.41 87 SER A CA 1
ATOM 675 C C . SER A 1 87 ? -19.419 -4.895 -24.769 1.00 28.41 87 SER A C 1
ATOM 677 O O . SER A 1 87 ? -20.130 -5.704 -24.182 1.00 28.41 87 SER A O 1
ATOM 679 N N . GLU A 1 88 ? -19.254 -3.610 -24.443 1.00 31.64 88 GLU A N 1
ATOM 680 C CA . GLU A 1 88 ? -20.161 -2.775 -23.647 1.00 31.64 88 GLU A CA 1
ATOM 681 C C . GLU A 1 88 ? -20.276 -3.127 -22.156 1.00 31.64 88 GLU A C 1
ATOM 683 O O . GLU A 1 88 ? -20.930 -4.096 -21.805 1.00 31.64 88 GLU A O 1
ATOM 688 N N . GLN A 1 89 ? -19.708 -2.258 -21.299 1.00 27.84 89 GLN A N 1
ATOM 689 C CA . GLN A 1 89 ? -20.126 -1.924 -19.912 1.00 27.84 89 GLN A CA 1
ATOM 690 C C . GLN A 1 89 ? -18.968 -1.812 -18.899 1.00 27.84 89 GLN A C 1
ATOM 692 O O . GLN A 1 89 ? -19.039 -2.401 -17.834 1.00 27.84 89 GLN A O 1
ATOM 697 N N . TYR A 1 90 ? -17.928 -1.004 -19.137 1.00 32.72 90 TYR A N 1
ATOM 698 C CA . TYR A 1 90 ? -16.986 -0.644 -18.054 1.00 32.72 90 TYR A CA 1
ATOM 699 C C . TYR A 1 90 ? -16.551 0.822 -18.154 1.00 32.72 90 TYR A C 1
ATOM 701 O O . TYR A 1 90 ? -15.377 1.152 -18.269 1.00 32.72 90 TYR A O 1
ATOM 709 N N . ALA A 1 91 ? -17.533 1.724 -18.161 1.00 30.02 91 ALA A N 1
ATOM 710 C CA . ALA A 1 91 ? -17.327 3.168 -18.062 1.00 30.02 91 ALA A CA 1
ATOM 711 C C . ALA A 1 91 ? -18.127 3.723 -16.876 1.00 30.02 91 ALA A C 1
ATOM 713 O O . ALA A 1 91 ? -19.079 4.475 -17.053 1.00 30.02 91 ALA A O 1
ATOM 714 N N . ALA A 1 92 ? -17.771 3.304 -15.663 1.00 29.39 92 ALA A N 1
ATOM 715 C CA . ALA A 1 92 ? -18.139 3.975 -14.420 1.00 29.39 92 ALA A CA 1
ATOM 716 C C . ALA A 1 92 ? -17.279 3.403 -13.289 1.00 29.39 92 ALA A C 1
ATOM 718 O O . ALA A 1 92 ? -17.409 2.228 -12.972 1.00 29.39 92 ALA A O 1
ATOM 719 N N . SER A 1 93 ? -16.396 4.235 -12.724 1.00 33.22 93 SER A N 1
ATOM 720 C CA . SER A 1 93 ? -15.816 4.106 -11.378 1.00 33.22 93 SER A CA 1
ATOM 721 C C . SER A 1 93 ? -15.785 2.685 -10.796 1.00 33.22 93 SER A C 1
ATOM 723 O O . SER A 1 93 ? -16.712 2.295 -10.081 1.00 33.22 93 SER A O 1
ATOM 725 N N . GLU A 1 94 ? -14.700 1.938 -11.005 1.00 35.62 94 GLU A N 1
ATOM 726 C CA . GLU A 1 94 ? -14.433 0.773 -10.159 1.00 35.62 94 GLU A CA 1
ATOM 727 C C . GLU A 1 94 ? -14.006 1.257 -8.771 1.00 35.62 94 GLU A C 1
ATOM 729 O O . GLU A 1 94 ? -12.841 1.303 -8.380 1.00 35.62 94 GLU A O 1
ATOM 734 N N . GLN A 1 95 ? -15.006 1.676 -8.005 1.00 34.03 95 GLN A N 1
ATOM 735 C CA . GLN A 1 95 ? -14.937 1.718 -6.567 1.00 34.03 95 GLN A CA 1
ATOM 736 C C . GLN A 1 95 ? -14.767 0.262 -6.129 1.00 3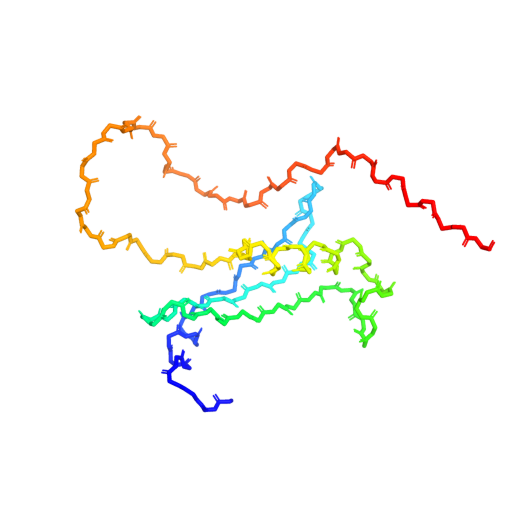4.03 95 GLN A C 1
ATOM 738 O O . GLN A 1 95 ? -15.705 -0.526 -6.200 1.00 34.03 95 GLN A O 1
ATOM 743 N N . TYR A 1 96 ? -13.544 -0.099 -5.751 1.00 39.59 96 TYR A N 1
ATOM 744 C CA . TYR A 1 96 ? -13.154 -1.457 -5.386 1.00 39.59 96 TYR A CA 1
ATOM 745 C C . TYR A 1 96 ? -13.879 -1.881 -4.093 1.00 39.59 96 TYR A C 1
ATOM 747 O O . TYR A 1 96 ? -13.379 -1.710 -2.978 1.00 39.59 96 TYR A O 1
ATOM 755 N N . VAL A 1 97 ? -15.116 -2.360 -4.240 1.00 34.31 97 VAL A N 1
ATOM 756 C CA . VAL A 1 97 ? -15.930 -2.971 -3.187 1.00 34.31 97 VAL A CA 1
ATOM 757 C C . VAL A 1 97 ? -15.730 -4.475 -3.304 1.00 34.31 97 VAL A C 1
ATOM 759 O O . VAL A 1 97 ? -16.318 -5.130 -4.158 1.00 34.31 97 VAL A O 1
ATOM 762 N N . PHE A 1 98 ? -14.865 -5.020 -2.453 1.00 43.25 98 PHE A N 1
ATOM 763 C CA . PHE A 1 98 ? -14.766 -6.465 -2.297 1.00 43.25 98 PHE A CA 1
ATOM 764 C C . PHE A 1 98 ? -15.884 -6.947 -1.386 1.00 43.25 98 PHE A C 1
ATOM 766 O O . PHE A 1 98 ? -16.048 -6.438 -0.277 1.00 43.25 98 PHE A O 1
ATOM 773 N N . VAL A 1 99 ? -16.649 -7.911 -1.885 1.00 35.44 99 VAL A N 1
ATOM 774 C CA . VAL A 1 99 ? -17.751 -8.562 -1.182 1.00 35.44 99 VAL A CA 1
ATOM 775 C C . VAL A 1 99 ? -17.164 -9.422 -0.060 1.00 35.44 99 V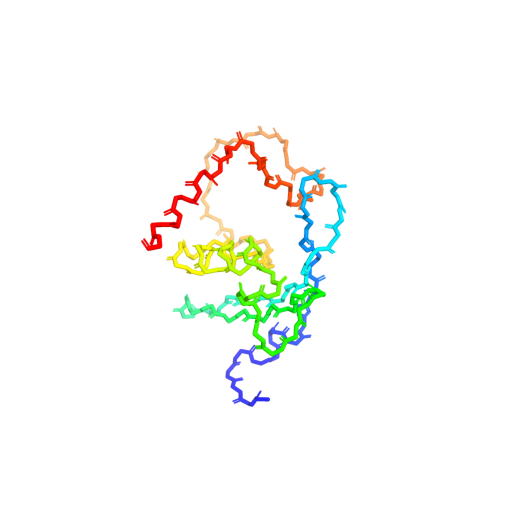AL A C 1
ATOM 777 O O . VAL A 1 99 ? -16.617 -10.492 -0.305 1.00 35.44 99 VAL A O 1
ATOM 780 N N . ASP A 1 100 ? -17.224 -8.899 1.160 1.00 44.06 100 ASP A N 1
ATOM 781 C CA . ASP A 1 100 ? -16.778 -9.537 2.401 1.00 44.06 100 ASP A CA 1
ATOM 782 C C . ASP A 1 100 ? -17.971 -10.233 3.066 1.00 44.06 100 ASP A C 1
ATOM 784 O O . ASP A 1 100 ? -18.556 -9.694 4.001 1.00 44.06 100 ASP A O 1
ATOM 788 N N . ASP A 1 101 ? -18.408 -11.372 2.522 1.00 46.00 101 ASP A N 1
ATOM 789 C CA . ASP A 1 101 ? -19.508 -12.138 3.130 1.00 46.00 101 ASP A CA 1
ATOM 790 C C . ASP A 1 101 ? -19.223 -13.639 3.219 1.00 46.00 101 ASP A C 1
ATOM 792 O O . ASP A 1 101 ? -20.094 -14.474 3.000 1.00 46.00 101 ASP A O 1
ATOM 796 N N . GLN A 1 102 ? -17.982 -14.009 3.538 1.00 42.41 102 GLN A N 1
ATOM 797 C CA . GLN A 1 102 ? -17.703 -15.316 4.134 1.00 42.41 102 GLN A CA 1
ATOM 798 C C . GLN A 1 102 ? -17.109 -15.066 5.524 1.00 42.41 102 GLN A C 1
ATOM 800 O O . GLN A 1 102 ? -15.981 -14.576 5.607 1.00 42.41 102 GLN A O 1
ATOM 805 N N . PRO A 1 103 ? -17.845 -15.343 6.618 1.00 34.88 103 PRO A N 1
ATOM 806 C CA . PRO A 1 103 ? -17.302 -15.195 7.959 1.00 34.88 103 PRO A CA 1
ATOM 807 C C . PRO A 1 103 ? -16.125 -16.162 8.118 1.00 34.88 103 PRO A C 1
ATOM 809 O O . PRO A 1 103 ? -16.290 -17.379 8.066 1.00 34.88 103 PRO A O 1
ATOM 812 N N . LEU A 1 104 ? -14.919 -15.615 8.273 1.00 42.72 104 LEU A N 1
ATOM 813 C CA . LEU A 1 104 ? -13.732 -16.395 8.597 1.00 42.72 104 LEU A CA 1
ATOM 814 C C . LEU A 1 104 ? -13.779 -16.725 10.095 1.00 42.72 104 LEU A C 1
ATOM 816 O O . LEU A 1 104 ? -13.420 -15.892 10.928 1.00 42.72 104 LEU A O 1
ATOM 820 N N . GLU A 1 105 ? -14.242 -17.928 10.438 1.00 34.66 105 GLU A N 1
ATOM 821 C CA . GLU A 1 105 ? -14.040 -18.506 11.770 1.00 34.66 105 GLU A CA 1
ATOM 822 C C . GLU A 1 105 ? -12.537 -18.752 11.962 1.00 34.66 105 GLU A C 1
ATOM 824 O O . GLU A 1 105 ? -11.955 -19.689 11.416 1.00 34.66 105 GLU A O 1
ATOM 829 N N . ILE A 1 106 ? -11.875 -17.851 12.691 1.00 41.12 106 ILE A N 1
ATOM 830 C CA . ILE A 1 106 ? -10.496 -18.048 13.135 1.00 41.12 106 ILE A CA 1
ATOM 831 C C . ILE A 1 106 ? -10.566 -18.772 14.479 1.00 41.12 106 ILE A C 1
ATOM 833 O O . ILE A 1 106 ? -10.663 -18.136 15.529 1.00 41.12 106 ILE A O 1
ATOM 837 N N . ASP A 1 107 ? -10.509 -20.102 14.446 1.00 32.12 107 ASP A N 1
ATOM 838 C CA . ASP A 1 107 ? -10.290 -20.913 15.644 1.00 32.12 107 ASP A CA 1
ATOM 839 C C . ASP A 1 107 ? -8.848 -20.710 16.128 1.00 32.12 107 ASP A C 1
ATOM 841 O O . ASP A 1 107 ? -7.903 -21.371 15.688 1.00 32.12 107 ASP A O 1
ATOM 845 N N . ILE A 1 108 ? -8.658 -19.759 17.044 1.00 38.56 108 ILE A N 1
ATOM 846 C CA . ILE A 1 108 ? -7.417 -19.646 17.811 1.00 38.56 108 ILE A CA 1
ATOM 847 C C . ILE A 1 108 ? -7.469 -20.727 18.891 1.00 38.56 108 ILE A C 1
ATOM 849 O O . ILE A 1 108 ? -8.059 -20.537 19.954 1.00 38.56 108 ILE A O 1
ATOM 853 N N . VAL A 1 109 ? -6.863 -21.879 18.605 1.00 35.16 109 VAL A N 1
ATOM 854 C CA . VAL A 1 109 ? -6.598 -22.907 19.617 1.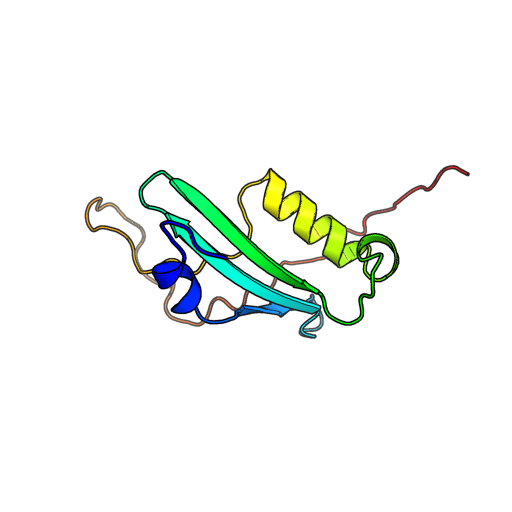00 35.16 109 VAL A CA 1
ATOM 855 C C . VAL A 1 109 ? -5.538 -22.352 20.576 1.00 35.16 109 VAL A C 1
ATOM 857 O O . VAL A 1 109 ? -4.384 -22.168 20.184 1.00 35.16 109 VAL A O 1
ATOM 860 N N . LEU A 1 110 ? -5.968 -22.025 21.799 1.00 47.00 110 LEU A N 1
ATOM 861 C CA . LEU A 1 110 ? -5.122 -21.674 22.950 1.00 47.00 110 LEU A CA 1
ATOM 862 C C . LEU A 1 110 ? -4.431 -22.909 23.538 1.00 47.00 110 LEU A C 1
ATOM 864 O O . LEU A 1 110 ? -5.088 -23.974 23.607 1.00 47.00 110 LEU A O 1
#

Sequence (110 aa):
LEWEGQEQFNKQDDLDIKNSSGKSVAKVRSVTLDNGGQFTFMQIKEAGHMVPMDQPAVALRMLNGFLDNKLPTHHLSPPEHISHAASEQYAASEQYVFVDDQPLEIDIVL

InterPro domains:
  IPR001563 Peptidase S10, serine carboxypeptidase [PF00450] (1-69)
  IPR029058 Alpha/Beta hydrolase fold [G3DSA:3.40.50.1820] (1-77)
  IPR029058 Alpha/Beta hydrolase fold [SSF53474] (1-73)

Solvent-accessible surface area (backbone atoms only — not comparable to full-atom values): 7413 Å² total; per-residue (Å²): 129,93,58,95,60,42,69,65,42,70,70,47,69,75,44,75,38,41,47,84,87,64,51,72,47,30,38,36,35,29,34,75,47,97,87,73,51,74,52,74,51,74,50,61,56,88,40,67,94,54,38,60,76,59,33,45,71,61,39,51,51,52,51,53,23,56,76,69,72,61,55,81,61,72,77,73,80,77,84,84,85,80,91,78,90,83,83,86,90,87,87,70,83,84,69,71,70,64,87,83,81,73,87,79,82,77,83,78,83,126

Organism: Perkinsus olseni (NCBI:txid32597)

Secondary structure (DSSP, 8-state):
---TTHHHHHTSPPEEEE-TTS-EEEEEEEEE-TTS-EEEEEEETT--S-HHHHSHHHHHHHHHHHHTT-S------PPS-------S---S---------S--------

Radius of gyration: 16.88 Å; Cα contacts (8 Å, |Δi|>4): 108; chains: 1; bounding box: 36×34×54 Å

Mean predicted aligned error: 12.69 Å

pLDDT: mean 71.27, std 25.74, range [26.81, 97.31]

Nearest PDB structures (foldseek):
  7e8s-assembly1_P  TM=3.077E-01  e=1.591E+00  Saccharomyces cerevisiae S288C
  7e2d-assembly1_E  TM=3.077E-01  e=1.591E+00  Saccharomyces cerevisiae S288C
  6mf5-assembly2_B  TM=2.807E-01  e=2.915E+00  Saccharomyces cerevisiae S288C
  6mf5-assembly1_A  TM=2.837E-01  e=5.343E+00  Saccharomyces cerevisiae S288C

Foldseek 3Di:
DDDDCPVVQVPWDWDFDAELVRDGQKIKTKDQDPVRDIDMDMGGPQDDPCCCVRPVPVVVVVVVCVVVVNDDYDDPDDDDDDDDDDDDDDPDDPPPYDPPPDDPPPPPDD